Protein AF-A0A7V3CVR0-F1 (afdb_monomer)

Structure (mmCIF, N/CA/C/O backbone):
data_AF-A0A7V3CVR0-F1
#
_entry.id   AF-A0A7V3CVR0-F1
#
loop_
_atom_site.group_PDB
_atom_site.id
_atom_site.type_symbol
_atom_site.label_atom_id
_atom_site.label_alt_id
_atom_site.label_comp_id
_atom_site.label_asym_id
_atom_site.label_entity_id
_atom_site.label_seq_id
_atom_site.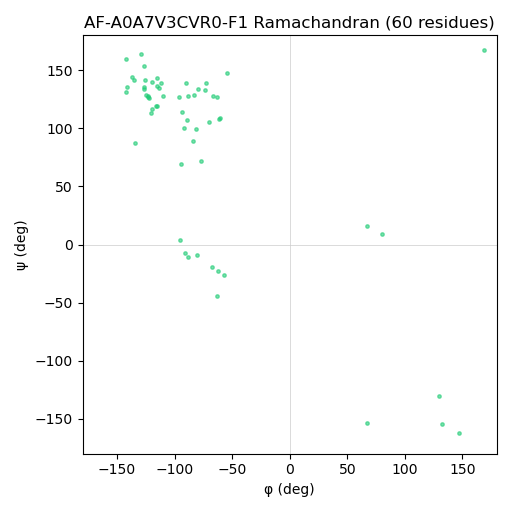pdbx_PDB_ins_code
_atom_site.Cartn_x
_atom_site.Cartn_y
_atom_site.Cartn_z
_atom_site.occupancy
_atom_site.B_iso_or_equiv
_atom_site.auth_seq_id
_atom_site.auth_comp_id
_atom_site.auth_asym_id
_atom_site.auth_atom_id
_atom_site.pdbx_PDB_model_num
ATOM 1 N N . CYS A 1 1 ? 5.877 2.721 -0.455 1.00 87.94 1 CYS A N 1
ATOM 2 C CA . CYS A 1 1 ? 6.179 1.985 -1.701 1.00 87.94 1 CYS A CA 1
ATOM 3 C C . CYS A 1 1 ? 7.552 1.326 -1.573 1.00 87.94 1 CYS A C 1
ATOM 5 O O . CYS A 1 1 ? 8.397 1.825 -0.842 1.00 87.94 1 CYS A O 1
ATOM 7 N N . SER A 1 2 ? 7.772 0.192 -2.231 1.00 92.69 2 SER A N 1
ATOM 8 C CA . SER A 1 2 ? 9.032 -0.558 -2.171 1.00 92.69 2 SER A CA 1
ATOM 9 C C . SER A 1 2 ? 9.386 -1.135 -3.535 1.00 92.69 2 SER A C 1
ATOM 11 O O . SER A 1 2 ? 8.522 -1.712 -4.190 1.00 92.69 2 SER A O 1
ATOM 13 N N . GLY A 1 3 ? 10.638 -1.018 -3.958 1.00 93.25 3 GLY A N 1
ATOM 14 C CA . GLY A 1 3 ? 11.112 -1.548 -5.237 1.00 93.25 3 GLY A CA 1
ATOM 15 C C . GLY A 1 3 ? 12.209 -0.676 -5.829 1.00 93.25 3 GLY A C 1
ATOM 16 O O . GLY A 1 3 ? 12.808 0.146 -5.136 1.00 93.25 3 GLY A O 1
ATOM 17 N N . ARG A 1 4 ? 12.470 -0.831 -7.126 1.00 92.56 4 ARG A N 1
ATOM 18 C CA . ARG A 1 4 ? 13.434 -0.005 -7.869 1.00 92.56 4 ARG A CA 1
ATOM 19 C C . ARG A 1 4 ? 12.835 1.367 -8.195 1.00 92.56 4 ARG A C 1
ATOM 21 O O . ARG A 1 4 ? 12.429 1.643 -9.323 1.00 92.56 4 ARG 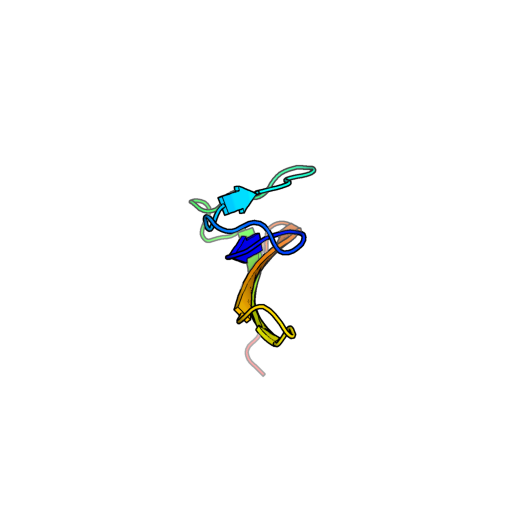A O 1
ATOM 28 N N . LEU A 1 5 ? 12.704 2.202 -7.164 1.00 88.25 5 LEU A N 1
ATOM 29 C CA . LEU A 1 5 ? 12.084 3.525 -7.262 1.00 88.25 5 LEU A CA 1
ATOM 30 C C . LEU A 1 5 ? 12.897 4.421 -8.206 1.00 88.25 5 LEU A C 1
ATOM 32 O O . LEU A 1 5 ? 14.110 4.549 -8.045 1.00 88.25 5 LEU A O 1
ATOM 36 N N . GLY A 1 6 ? 12.231 5.016 -9.198 1.00 87.00 6 GLY A N 1
ATOM 37 C CA . GLY A 1 6 ? 12.874 5.876 -10.198 1.00 87.00 6 GLY A CA 1
ATOM 38 C C . GLY A 1 6 ? 13.836 5.154 -11.152 1.00 87.00 6 GLY A C 1
ATOM 39 O O . GLY A 1 6 ? 14.647 5.812 -11.788 1.00 87.00 6 GLY A O 1
ATOM 40 N N . GLY A 1 7 ? 13.788 3.817 -11.239 1.00 85.12 7 GLY A N 1
ATOM 41 C CA . GLY A 1 7 ? 14.697 3.039 -12.093 1.00 85.12 7 GLY A CA 1
ATOM 42 C C . GLY A 1 7 ? 16.089 2.807 -11.498 1.00 85.12 7 GLY A C 1
ATOM 43 O O . GLY A 1 7 ? 16.957 2.265 -12.180 1.00 85.12 7 GLY A O 1
ATOM 44 N N . ALA A 1 8 ? 16.297 3.158 -10.223 1.00 89.44 8 ALA A N 1
ATOM 45 C CA . ALA A 1 8 ? 17.543 2.884 -9.514 1.00 89.44 8 ALA A CA 1
ATOM 46 C C . ALA A 1 8 ? 17.914 1.389 -9.570 1.00 89.44 8 ALA A C 1
ATOM 48 O O . ALA A 1 8 ? 17.046 0.511 -9.599 1.00 89.44 8 ALA A O 1
ATOM 49 N N . GLU A 1 9 ? 19.213 1.087 -9.589 1.00 89.69 9 GLU A N 1
ATOM 50 C CA . GLU A 1 9 ? 19.709 -0.294 -9.608 1.00 89.69 9 GLU A CA 1
ATOM 51 C C . GLU A 1 9 ? 19.298 -1.052 -8.334 1.00 89.69 9 GLU A C 1
ATOM 53 O O . GLU A 1 9 ? 18.770 -2.160 -8.401 1.00 89.69 9 GLU A O 1
ATOM 58 N N . MET A 1 10 ? 19.443 -0.406 -7.175 1.00 89.81 10 MET A N 1
ATOM 59 C CA . MET A 1 10 ? 19.089 -0.965 -5.872 1.00 89.81 10 MET A CA 1
ATOM 60 C C . MET A 1 10 ? 17.641 -0.646 -5.482 1.00 89.81 10 MET A C 1
ATOM 62 O O . MET A 1 10 ? 17.155 0.476 -5.653 1.00 89.81 10 MET A O 1
ATOM 66 N N . ALA A 1 11 ? 16.950 -1.632 -4.906 1.00 91.94 11 ALA A N 1
ATOM 67 C CA . ALA A 1 11 ? 15.602 -1.444 -4.387 1.00 91.94 11 ALA A CA 1
ATOM 68 C C . ALA A 1 11 ? 15.611 -0.617 -3.091 1.00 91.94 11 ALA A C 1
ATOM 70 O O . ALA A 1 11 ? 16.441 -0.822 -2.208 1.00 91.94 11 ALA A O 1
ATOM 71 N N . ARG A 1 12 ? 14.645 0.294 -2.959 1.00 93.81 12 ARG A N 1
ATOM 72 C CA . ARG A 1 12 ? 14.440 1.128 -1.768 1.00 93.81 12 ARG A CA 1
ATOM 73 C C . ARG A 1 12 ? 13.003 1.009 -1.280 1.00 93.81 12 ARG A C 1
ATOM 75 O O . ARG A 1 12 ? 12.099 0.713 -2.063 1.00 93.81 12 ARG A O 1
ATOM 82 N N . THR A 1 13 ? 12.800 1.237 0.014 1.00 94.75 13 THR A N 1
ATOM 83 C CA . THR A 1 13 ? 11.468 1.334 0.618 1.00 94.75 13 THR A CA 1
ATOM 84 C C . THR A 1 13 ? 11.282 2.738 1.152 1.00 94.75 13 THR A C 1
ATOM 86 O O . THR A 1 13 ? 12.021 3.168 2.030 1.00 94.75 13 THR A O 1
ATOM 89 N N . GLU A 1 14 ? 10.288 3.437 0.622 1.00 94.06 14 GLU A N 1
ATOM 90 C CA . GLU A 1 14 ? 9.904 4.769 1.069 1.00 94.06 14 GLU A CA 1
ATOM 91 C C . GLU A 1 14 ? 8.498 4.712 1.665 1.00 94.06 14 GLU A C 1
ATOM 93 O O . GLU A 1 14 ? 7.590 4.059 1.134 1.00 94.06 14 GLU A O 1
ATOM 98 N N . GLN A 1 15 ? 8.313 5.385 2.796 1.00 93.31 15 GLN A N 1
ATOM 99 C CA . GLN A 1 15 ? 7.026 5.506 3.460 1.00 93.31 15 GLN A CA 1
ATOM 100 C C . GLN A 1 15 ? 6.729 6.980 3.688 1.00 93.31 15 GLN A C 1
ATOM 102 O O . GLN A 1 15 ? 7.568 7.724 4.186 1.00 93.31 15 GLN A O 1
ATOM 107 N N . TYR A 1 16 ? 5.502 7.365 3.366 1.00 94.06 16 TYR A N 1
ATOM 108 C CA . TYR A 1 16 ? 4.933 8.639 3.757 1.00 94.06 16 TYR A CA 1
ATOM 109 C C . TYR A 1 16 ? 3.756 8.375 4.690 1.00 94.06 16 TYR A C 1
ATOM 111 O O . TYR A 1 16 ? 3.040 7.381 4.535 1.00 94.06 16 TYR A O 1
ATOM 119 N N . LYS A 1 17 ? 3.587 9.236 5.688 1.00 93.31 17 LYS A N 1
ATOM 120 C CA . LYS A 1 17 ? 2.484 9.167 6.639 1.00 93.31 17 LYS A CA 1
ATOM 121 C C . LYS A 1 17 ? 2.039 10.581 6.954 1.00 93.31 17 LYS A C 1
ATOM 123 O O . LYS A 1 17 ? 2.854 11.412 7.338 1.00 93.31 17 LYS A O 1
ATOM 128 N N . GLU A 1 18 ? 0.737 10.789 6.883 1.00 94.06 18 GLU A N 1
ATOM 129 C CA . GLU A 1 18 ? 0.080 12.015 7.303 1.00 94.06 18 GLU A CA 1
ATOM 130 C C . 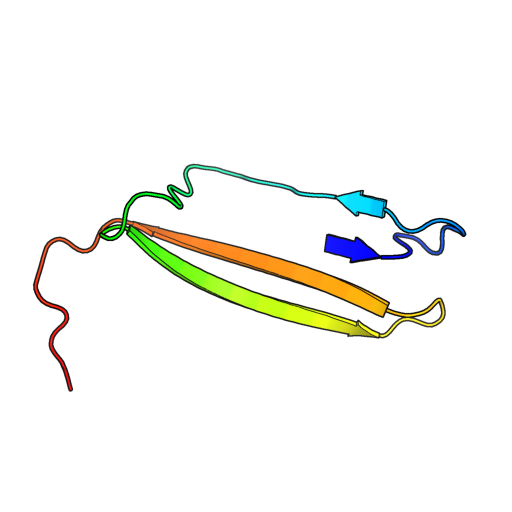GLU A 1 18 ? -1.019 11.670 8.314 1.00 94.06 18 GLU A C 1
ATOM 132 O O . GLU A 1 18 ? -1.666 10.624 8.218 1.00 94.06 18 GLU A O 1
ATOM 137 N N . GLY A 1 19 ? -1.191 12.510 9.336 1.00 92.94 19 GLY A N 1
ATOM 138 C CA . GLY A 1 19 ? -2.183 12.290 10.388 1.00 92.94 19 GLY A CA 1
ATOM 139 C C . GLY A 1 19 ? -1.901 11.084 11.301 1.00 92.94 19 GLY A C 1
ATOM 140 O O . GLY A 1 19 ? -0.755 10.686 11.549 1.00 92.94 19 GLY A O 1
ATOM 141 N N . ARG A 1 20 ? -2.974 10.519 11.873 1.00 91.00 20 ARG A N 1
ATOM 142 C CA . ARG A 1 20 ? -2.920 9.432 12.867 1.00 91.00 20 ARG A CA 1
ATOM 143 C C . ARG A 1 20 ? -3.451 8.132 12.266 1.00 91.00 20 ARG A C 1
ATOM 145 O O . ARG A 1 20 ? -4.555 8.091 11.750 1.00 91.00 20 ARG A O 1
ATOM 152 N N . ILE A 1 21 ? -2.661 7.065 12.389 1.00 93.31 21 ILE A N 1
ATOM 153 C CA . ILE A 1 21 ? -2.997 5.710 11.930 1.00 93.31 21 ILE A CA 1
ATOM 154 C C . ILE A 1 21 ? -2.620 4.742 13.064 1.00 93.31 21 ILE A C 1
ATOM 156 O O . ILE A 1 21 ? -1.462 4.318 13.144 1.00 93.31 21 ILE A O 1
ATOM 160 N N . PRO A 1 22 ? -3.526 4.490 14.025 1.00 92.56 22 PRO A N 1
ATOM 161 C CA . PRO A 1 22 ? -3.229 3.697 15.213 1.00 92.56 22 PRO A CA 1
ATOM 162 C C . PRO A 1 22 ? -3.386 2.191 14.940 1.00 92.56 22 PRO A C 1
ATOM 164 O O . PRO A 1 22 ? -4.435 1.607 15.176 1.00 92.56 22 PRO A O 1
ATOM 167 N N . LEU A 1 23 ? -2.314 1.538 14.481 1.00 91.9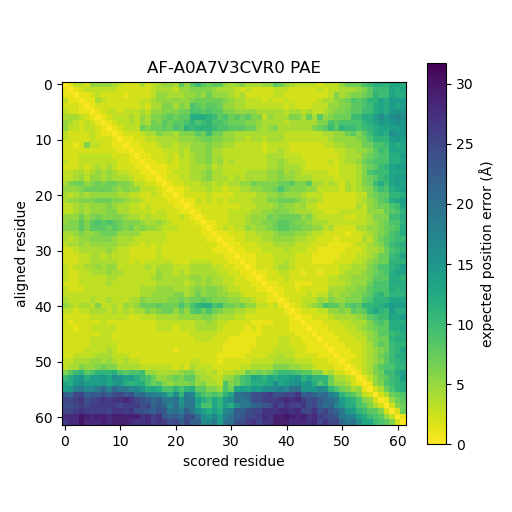4 23 LEU A N 1
ATOM 168 C CA . LEU A 1 23 ? -2.336 0.118 14.080 1.00 91.94 23 LEU A CA 1
ATOM 169 C C . LEU A 1 23 ? -2.561 -0.881 15.231 1.00 91.94 23 LEU A C 1
ATOM 171 O O . LEU A 1 23 ? -2.950 -2.016 14.986 1.00 91.94 23 LEU A O 1
ATOM 175 N N . HIS A 1 24 ? -2.319 -0.476 16.479 1.00 93.81 24 HIS A N 1
ATOM 176 C CA . HIS A 1 24 ? -2.552 -1.322 17.656 1.00 93.81 24 HIS A CA 1
ATOM 177 C C . HIS A 1 24 ? -3.980 -1.201 18.214 1.00 93.81 24 HIS A C 1
ATOM 179 O O . HIS A 1 24 ? -4.375 -1.979 19.080 1.00 93.81 24 HIS A O 1
ATOM 185 N N . THR A 1 25 ? -4.760 -0.221 17.752 1.00 91.69 25 THR A N 1
ATOM 186 C CA . THR A 1 25 ? -6.100 0.057 18.271 1.00 91.69 25 THR A CA 1
ATOM 187 C C . THR A 1 25 ? -7.136 -0.7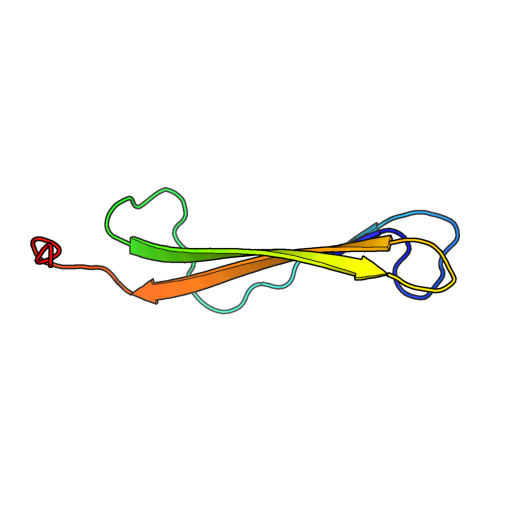11 17.454 1.00 91.69 25 THR A C 1
ATOM 189 O O . THR A 1 25 ? -7.537 -0.264 16.389 1.00 91.69 25 THR A O 1
ATOM 192 N N . LEU A 1 26 ? -7.617 -1.846 17.970 1.00 86.69 26 LEU A N 1
ATOM 193 C CA . LEU A 1 26 ? -8.558 -2.724 17.247 1.00 86.69 26 LEU A CA 1
ATOM 194 C C . LEU A 1 26 ? -9.914 -2.076 16.912 1.00 86.69 26 LEU A C 1
ATOM 196 O O . LEU A 1 26 ? -10.590 -2.517 15.991 1.00 86.69 26 LEU A O 1
ATOM 200 N N . ARG A 1 27 ? -10.319 -1.039 17.655 1.00 87.44 27 ARG A N 1
ATOM 201 C CA . ARG A 1 27 ? -11.545 -0.265 17.380 1.00 87.44 27 ARG A CA 1
ATOM 202 C C . ARG A 1 27 ? -11.377 0.793 16.282 1.00 87.44 27 ARG A C 1
ATOM 204 O O . ARG A 1 27 ? -12.357 1.436 15.913 1.00 87.44 27 ARG A O 1
ATOM 211 N N . ALA A 1 28 ? -10.149 1.035 15.824 1.00 90.81 28 ALA A N 1
ATOM 212 C CA . ALA A 1 28 ? -9.898 1.974 14.744 1.00 90.81 28 ALA A CA 1
ATOM 213 C C . ALA A 1 28 ? -10.347 1.355 13.418 1.00 90.81 28 ALA A C 1
ATOM 215 O O . ALA A 1 28 ? -10.021 0.206 13.119 1.00 90.81 28 ALA A O 1
ATOM 216 N N . ASP A 1 29 ? -11.087 2.127 12.630 1.00 90.19 29 ASP A N 1
ATOM 217 C CA . ASP A 1 29 ? -11.485 1.739 11.285 1.00 90.19 29 ASP A CA 1
ATOM 218 C C . ASP A 1 29 ? -10.332 2.017 10.326 1.00 90.19 29 ASP A C 1
ATOM 220 O O . ASP A 1 29 ? -10.064 3.169 9.960 1.00 90.19 29 ASP A O 1
ATOM 224 N N . ILE A 1 30 ? -9.590 0.961 10.003 1.00 92.88 30 ILE A N 1
ATOM 225 C CA . ILE A 1 30 ? -8.400 1.029 9.164 1.00 92.88 30 ILE A CA 1
ATOM 226 C C . ILE A 1 30 ? -8.610 0.137 7.951 1.00 92.88 30 ILE A C 1
ATOM 228 O O . ILE A 1 30 ? -8.596 -1.090 8.061 1.00 92.88 30 ILE A O 1
ATOM 232 N N . ASP A 1 31 ? -8.703 0.768 6.786 1.00 93.38 31 ASP A N 1
ATOM 233 C CA . ASP A 1 31 ? -8.645 0.066 5.515 1.00 93.38 31 ASP A CA 1
ATOM 234 C C . ASP A 1 31 ? -7.190 -0.162 5.127 1.00 93.38 31 ASP A C 1
ATOM 236 O O . ASP A 1 31 ? -6.378 0.769 5.087 1.00 93.38 31 ASP A O 1
ATOM 240 N N . TYR A 1 32 ? -6.872 -1.411 4.808 1.00 94.50 32 TYR A N 1
ATOM 241 C CA . TYR A 1 32 ? -5.584 -1.801 4.261 1.00 94.50 32 TYR A CA 1
ATOM 242 C C . TYR A 1 32 ? -5.749 -2.285 2.825 1.00 94.50 32 TYR A C 1
ATOM 244 O O . TYR A 1 32 ? -6.611 -3.111 2.533 1.00 94.50 32 TYR A O 1
ATOM 252 N N . ALA A 1 33 ? -4.870 -1.815 1.946 1.00 96.19 33 ALA A N 1
ATOM 253 C CA . ALA A 1 33 ? -4.759 -2.318 0.589 1.00 96.19 33 ALA A CA 1
ATOM 254 C C . ALA A 1 33 ? -3.291 -2.517 0.210 1.00 96.19 33 ALA A C 1
ATOM 256 O O . ALA A 1 33 ? -2.419 -1.701 0.534 1.00 96.19 33 ALA A O 1
ATOM 257 N N . ASN A 1 34 ? -3.023 -3.590 -0.527 1.00 96.06 34 ASN A N 1
ATOM 258 C CA . ASN A 1 34 ? -1.742 -3.834 -1.169 1.00 96.06 34 ASN A CA 1
ATOM 259 C C . ASN A 1 34 ? -1.919 -3.937 -2.684 1.00 96.06 34 ASN A C 1
ATOM 261 O O . ASN A 1 34 ? -2.858 -4.553 -3.175 1.00 96.06 34 ASN A O 1
ATOM 265 N N . GLY A 1 35 ? -0.980 -3.356 -3.421 1.00 95.44 35 GLY A N 1
ATOM 266 C CA . GLY A 1 35 ? -0.943 -3.396 -4.877 1.00 95.44 35 GLY A CA 1
ATOM 267 C C . GLY A 1 35 ? 0.483 -3.533 -5.389 1.00 95.44 35 GLY A C 1
ATOM 268 O O . GLY A 1 35 ? 1.451 -3.238 -4.683 1.00 95.44 35 GLY A O 1
ATOM 269 N N . ARG A 1 36 ? 0.616 -3.987 -6.633 1.00 95.31 36 ARG A N 1
ATOM 270 C CA . ARG A 1 36 ? 1.889 -4.061 -7.352 1.00 95.31 36 ARG A CA 1
ATOM 271 C C . ARG A 1 36 ? 1.756 -3.247 -8.630 1.00 95.31 36 ARG A C 1
ATOM 273 O O . ARG A 1 36 ? 0.836 -3.475 -9.402 1.00 95.31 36 ARG A O 1
ATOM 280 N N . ALA A 1 37 ? 2.672 -2.313 -8.837 1.00 93.94 37 ALA A N 1
ATOM 281 C CA . ALA A 1 37 ? 2.829 -1.620 -10.103 1.00 93.94 37 ALA A CA 1
ATOM 282 C C . ALA A 1 37 ? 3.929 -2.313 -10.911 1.00 93.94 37 ALA A C 1
ATOM 284 O O . ALA A 1 37 ? 5.04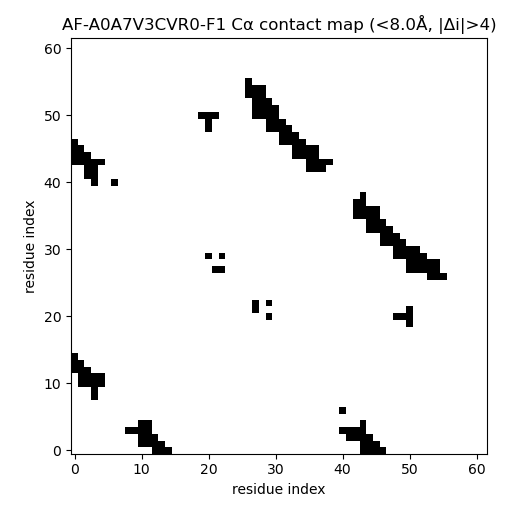2 -2.512 -10.410 1.00 93.94 37 ALA A O 1
ATOM 285 N N . GLU A 1 38 ? 3.615 -2.689 -12.144 1.00 94.31 38 GLU A N 1
ATOM 286 C CA . GLU A 1 38 ? 4.586 -3.219 -13.097 1.00 94.31 38 GLU A CA 1
ATOM 287 C C . GLU A 1 38 ? 5.210 -2.064 -13.872 1.00 94.31 38 GLU A C 1
ATOM 289 O O . GLU A 1 38 ? 4.519 -1.195 -14.400 1.00 94.31 38 GLU A O 1
ATOM 294 N N . THR A 1 39 ? 6.536 -2.021 -13.890 1.00 90.31 39 THR A N 1
ATOM 295 C CA . THR A 1 39 ? 7.306 -1.007 -14.602 1.00 90.31 39 THR A CA 1
ATOM 296 C C . THR A 1 39 ? 8.351 -1.691 -15.470 1.00 90.31 39 THR A C 1
ATOM 298 O O . THR A 1 39 ? 8.696 -2.853 -15.269 1.00 90.31 39 THR A O 1
ATOM 301 N N . ILE A 1 40 ? 8.919 -0.955 -16.421 1.00 90.88 40 ILE A N 1
ATOM 302 C CA . ILE A 1 40 ? 9.986 -1.469 -17.294 1.00 90.88 40 ILE A CA 1
ATOM 303 C C . ILE A 1 40 ? 11.213 -1.985 -16.520 1.00 90.88 40 ILE A C 1
ATOM 305 O O . ILE A 1 40 ? 11.923 -2.864 -16.995 1.00 90.88 40 ILE A O 1
ATOM 309 N N . TYR A 1 41 ? 11.456 -1.469 -15.311 1.00 87.88 41 TYR A N 1
ATOM 310 C CA . TYR A 1 41 ? 12.603 -1.837 -14.475 1.00 87.88 41 TYR A CA 1
ATOM 311 C C . TYR A 1 41 ? 12.284 -2.936 -13.452 1.00 87.88 41 TYR A C 1
ATOM 313 O O . TYR A 1 41 ? 13.139 -3.278 -12.630 1.00 87.88 41 TYR A O 1
ATOM 321 N N . GLY A 1 42 ? 11.070 -3.488 -13.480 1.00 90.25 42 GLY A N 1
ATOM 322 C CA . GLY A 1 42 ? 10.632 -4.555 -12.591 1.00 90.25 42 GLY A CA 1
ATOM 323 C C . GLY A 1 42 ? 9.297 -4.225 -11.942 1.00 90.25 42 GLY A C 1
ATOM 324 O O . GLY A 1 42 ? 8.319 -3.894 -12.603 1.00 90.25 42 GLY A O 1
ATOM 325 N N . SER A 1 43 ? 9.205 -4.369 -10.624 1.00 93.06 43 SER A N 1
ATOM 326 C CA . SER A 1 43 ? 7.935 -4.147 -9.937 1.00 93.06 43 SER A CA 1
ATOM 327 C C . SER A 1 43 ? 8.083 -3.371 -8.650 1.00 93.06 43 SER A C 1
ATOM 329 O O . SER A 1 43 ? 9.057 -3.527 -7.911 1.00 93.06 43 SER A O 1
ATOM 331 N N . ILE A 1 44 ? 7.081 -2.538 -8.392 1.00 95.00 44 ILE A N 1
ATOM 332 C CA . ILE A 1 44 ? 7.000 -1.677 -7.222 1.00 95.00 44 ILE A CA 1
ATOM 333 C C . ILE A 1 44 ? 5.805 -2.129 -6.386 1.00 95.00 44 ILE A C 1
ATOM 335 O O . ILE A 1 44 ? 4.664 -2.110 -6.839 1.0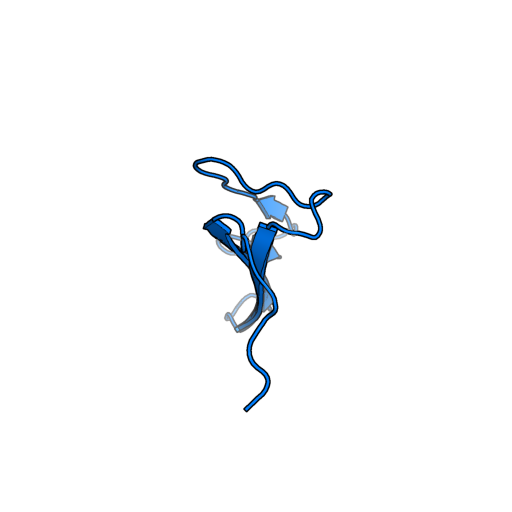0 95.00 44 ILE A O 1
ATOM 339 N N . GLY A 1 45 ? 6.073 -2.537 -5.151 1.00 96.25 45 GLY A N 1
ATOM 340 C CA . GLY A 1 45 ? 5.057 -2.838 -4.152 1.00 96.25 45 GLY A CA 1
ATOM 341 C C . GLY A 1 45 ? 4.517 -1.563 -3.509 1.00 96.25 45 GLY A C 1
ATOM 342 O O . GLY A 1 45 ? 5.272 -0.678 -3.093 1.00 96.25 45 GLY A O 1
ATOM 343 N N . ILE A 1 46 ? 3.200 -1.468 -3.391 1.00 95.94 46 ILE A N 1
ATOM 344 C CA . ILE A 1 46 ? 2.493 -0.351 -2.772 1.00 95.94 46 ILE A CA 1
ATOM 345 C C . ILE A 1 46 ? 1.635 -0.926 -1.647 1.00 95.94 46 ILE A C 1
ATOM 347 O O . ILE A 1 46 ? 0.892 -1.881 -1.846 1.00 95.94 46 ILE A O 1
ATOM 351 N N . LYS A 1 47 ? 1.772 -0.357 -0.450 1.00 96.00 47 LYS A N 1
ATOM 352 C CA . LYS A 1 47 ? 0.959 -0.682 0.723 1.00 96.00 47 LYS A CA 1
ATOM 353 C C . LYS A 1 47 ? 0.350 0.614 1.225 1.00 96.00 47 LYS A C 1
ATOM 355 O O . LYS A 1 47 ? 1.090 1.587 1.396 1.00 96.00 47 LYS A O 1
ATOM 360 N N . VAL A 1 48 ? -0.962 0.621 1.414 1.00 95.94 48 VAL A N 1
ATOM 361 C CA . VAL A 1 48 ? -1.738 1.801 1.799 1.00 95.94 48 VAL A CA 1
ATOM 362 C C . VAL A 1 48 ? -2.563 1.460 3.030 1.00 95.94 48 VAL A C 1
ATOM 364 O O . VAL A 1 48 ? -3.179 0.398 3.093 1.00 95.94 48 VAL A O 1
ATOM 367 N N . TRP A 1 49 ? -2.563 2.378 3.993 1.00 95.81 49 TRP A N 1
ATOM 368 C CA . TRP A 1 49 ? -3.424 2.343 5.168 1.00 95.81 49 TRP A CA 1
ATOM 369 C C . TRP A 1 49 ? -4.226 3.637 5.212 1.00 95.81 49 TRP A C 1
ATOM 371 O O . TRP A 1 49 ? -3.631 4.716 5.171 1.00 95.81 49 TRP A O 1
ATOM 381 N N . ILE A 1 50 ? -5.550 3.533 5.312 1.00 94.25 50 ILE A N 1
ATOM 382 C CA . ILE A 1 50 ? -6.453 4.680 5.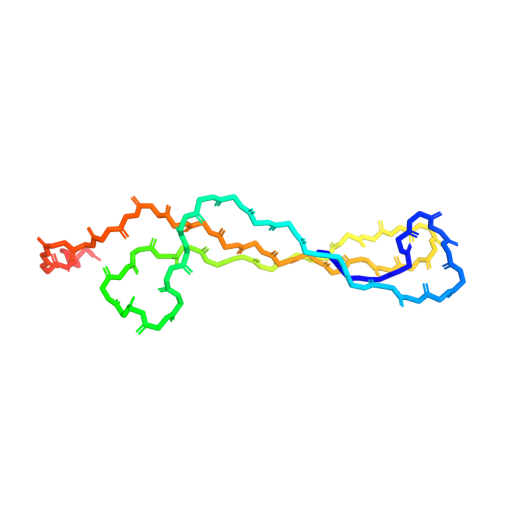447 1.00 94.25 50 ILE A CA 1
ATOM 383 C C . ILE A 1 50 ? -7.205 4.524 6.762 1.00 94.25 50 ILE A C 1
ATOM 385 O O . ILE A 1 50 ? -7.949 3.568 6.948 1.00 94.25 50 ILE A O 1
ATOM 389 N N . CYS A 1 51 ? -6.995 5.462 7.683 1.00 93.56 51 CYS A N 1
ATOM 390 C CA . CYS A 1 51 ? -7.716 5.507 8.950 1.00 93.56 51 CYS A CA 1
ATOM 391 C C . CYS A 1 51 ? -8.932 6.427 8.800 1.00 93.56 51 CYS A C 1
ATOM 393 O O . CYS A 1 51 ? -8.758 7.633 8.624 1.00 93.56 51 CYS A O 1
ATOM 395 N N . ARG A 1 52 ? -10.147 5.872 8.890 1.00 90.62 52 ARG A N 1
ATOM 396 C CA . ARG A 1 52 ? -11.409 6.634 8.794 1.00 90.62 52 ARG A CA 1
ATOM 397 C C . ARG A 1 52 ? -11.935 7.119 10.149 1.00 90.62 52 ARG A C 1
ATOM 399 O O . ARG A 1 52 ? -12.879 7.899 10.190 1.00 90.62 52 ARG A O 1
ATOM 406 N N . GLY A 1 53 ? -11.314 6.696 11.251 1.00 88.19 53 GLY A N 1
ATOM 407 C CA . GLY A 1 53 ? -11.691 7.083 12.613 1.00 88.19 53 GLY A CA 1
ATOM 408 C C . GLY A 1 53 ? -11.777 5.878 13.544 1.00 88.19 53 GLY A C 1
ATOM 409 O O . GLY A 1 53 ? -11.118 4.867 13.316 1.00 88.19 53 GLY A O 1
ATOM 410 N N . GLU A 1 54 ? -12.581 5.984 14.601 1.00 85.69 54 GLU A N 1
ATOM 411 C CA . GLU A 1 54 ? -12.900 4.867 15.499 1.00 85.69 54 GLU A CA 1
ATOM 412 C C . GLU A 1 54 ? -14.376 4.479 15.350 1.00 85.69 54 GLU A C 1
ATOM 414 O O . GLU A 1 54 ? -15.244 5.350 15.277 1.00 85.69 54 GLU A O 1
ATOM 419 N N . ILE A 1 55 ? -14.674 3.177 15.347 1.00 81.50 55 ILE A N 1
ATOM 420 C CA . ILE A 1 55 ? -16.055 2.679 15.347 1.00 81.50 55 ILE A CA 1
ATOM 421 C C . ILE A 1 55 ? -16.510 2.530 16.802 1.00 81.50 55 ILE A C 1
ATOM 423 O O . ILE A 1 55 ? -16.089 1.621 17.518 1.00 81.50 55 ILE A O 1
ATOM 427 N N . LEU A 1 56 ? -17.392 3.429 17.241 1.00 71.62 56 LEU A N 1
ATOM 428 C CA . LEU A 1 56 ? -18.048 3.396 18.552 1.00 71.62 56 LEU A CA 1
ATOM 429 C C . LEU A 1 56 ? -19.417 2.701 18.425 1.00 71.62 56 LEU A C 1
ATOM 431 O O . LEU A 1 56 ? -20.460 3.342 18.500 1.00 71.62 56 LEU A O 1
ATOM 435 N N . GLY A 1 57 ? -19.432 1.388 18.176 1.00 72.56 57 GLY A N 1
ATOM 436 C CA . GLY A 1 57 ? -20.676 0.613 18.064 1.00 72.56 57 GLY A CA 1
ATOM 437 C C . GLY A 1 57 ? -20.486 -0.800 17.505 1.00 72.56 57 GLY A C 1
ATOM 438 O O . GLY A 1 57 ? -19.424 -1.132 16.981 1.00 72.56 57 GLY A O 1
ATOM 439 N N . LYS A 1 58 ? -21.513 -1.659 17.612 1.00 65.50 58 LYS A N 1
ATOM 440 C CA . LYS A 1 58 ? -21.525 -2.947 16.897 1.00 65.50 58 LYS A CA 1
ATOM 441 C C . LYS A 1 58 ? -21.603 -2.660 15.398 1.00 65.50 58 LYS A C 1
ATOM 443 O O . LYS A 1 58 ? -22.496 -1.938 14.969 1.00 65.50 58 LYS A O 1
ATOM 448 N N . ARG A 1 59 ? -20.699 -3.248 14.613 1.00 63.72 59 ARG A N 1
ATOM 449 C CA . ARG A 1 59 ? -20.822 -3.289 13.152 1.00 63.72 59 ARG A CA 1
ATOM 450 C C . ARG A 1 59 ? -22.125 -4.043 12.855 1.00 63.72 59 ARG A C 1
ATOM 452 O O . ARG A 1 59 ? -22.210 -5.226 13.180 1.00 63.72 59 ARG A O 1
ATOM 459 N N . SER A 1 60 ? -23.161 -3.350 12.382 1.00 57.75 60 SER A N 1
ATOM 460 C CA . SER A 1 60 ? -24.399 -3.991 11.939 1.00 57.75 60 SER A CA 1
ATOM 461 C C . SER A 1 60 ? -24.027 -4.898 10.776 1.00 57.75 60 SER A C 1
ATOM 463 O O . SER A 1 60 ? -23.609 -4.428 9.724 1.00 57.75 60 SER A O 1
ATOM 465 N N . SER A 1 61 ? -24.054 -6.200 11.033 1.00 56.25 61 SER A N 1
ATOM 466 C CA . SER A 1 61 ? -23.919 -7.227 10.015 1.00 56.25 61 SER A CA 1
ATOM 467 C C . SER A 1 61 ? -25.186 -7.2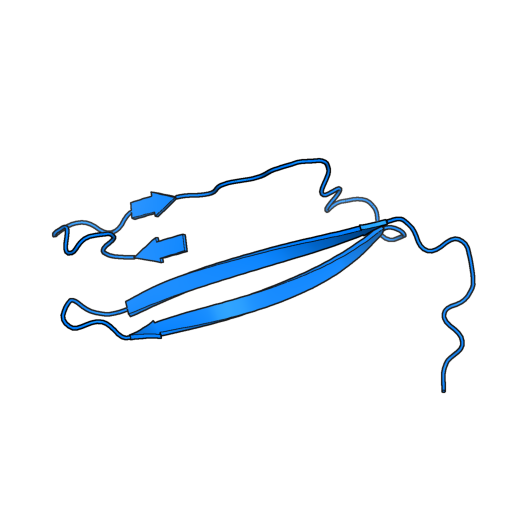02 9.169 1.00 56.25 61 SER A C 1
ATOM 469 O O . SER A 1 61 ? -26.242 -7.618 9.650 1.00 56.25 61 SER A O 1
ATOM 471 N N . GLU A 1 62 ? -25.078 -6.672 7.959 1.00 46.81 62 GLU A N 1
ATOM 472 C CA . GLU A 1 62 ? -25.892 -7.126 6.829 1.00 46.81 62 GLU A CA 1
ATOM 473 C C . GLU A 1 62 ? -25.291 -8.407 6.248 1.00 46.81 62 GLU A C 1
ATOM 475 O O . GLU A 1 62 ? -24.040 -8.530 6.248 1.00 46.81 62 GLU A O 1
#

Nearest PDB structures (foldseek):
  6vwn-assembly1_b  TM=9.605E-01  e=7.492E-05  Escherichia coli
  9guw-assembly1_D  TM=9.638E-01  e=2.971E-04  Escherichia coli K-12
  8fzh-assembly1_c  TM=9.884E-01  e=7.140E-04  Escherichia coli
  7jil-assembly1_h  TM=9.738E-01  e=4.064E-04  Flavobacterium johnsoniae
  4bqq-assembly1_B  TM=4.431E-01  e=9.724E+00  Lomovskayavirus C31

Solvent-accessible surface area (backbone atoms only — not comparable to full-atom values): 4105 Å² total; per-residue (Å²): 65,35,24,42,66,94,65,41,93,64,68,48,77,52,86,86,87,77,91,77,73,65,87,86,45,85,54,40,42,65,51,74,51,76,50,73,47,82,51,99,81,46,60,33,41,38,71,48,77,47,57,81,48,69,61,92,65,81,80,80,82,126

Mean predicted aligned error: 6.06 Å

Radius of gyration: 16.07 Å; Cα contacts (8 Å, |Δi|>4): 89; chains: 1; bounding box: 46×20×36 Å

Secondary structure (DSSP, 8-state):
-EESGGG-SS-EE-----S---TT-TTEEEEEEEEEEEETTEEEEEEEEEEEEE--S-----

pLDDT: mean 88.63, std 10.36, range [46.81, 96.25]

Foldseek 3Di:
DWQCPPLNPDIDDDDDDDDDDPPVDPQWDKDWDWDWDQDPSGIDIDIDIDTPGGDPDPPPDD

Sequence (62 aa):
CSGRLGGAEMARTEQYKEGRIPLHTLRADIDYANGRAETIYGSIGIKVWICRGEILGKRSSE